Protein AF-A0A9E3KGA8-F1 (afdb_monomer)

Sequence (75 aa):
MSYLQTGEGMIIGKDQTWKTWYDNMSGRLVKIQNNDGSWNGHHCITSPVFCTATCLLILAVNNDVERLIKMGKEN

pLDDT: mean 85.62, std 9.76, range [52.44, 95.44]

Solvent-accessible surface area (backbone atoms only — not comparable to full-atom values): 4324 Å² total; per-residue (Å²): 122,67,66,49,60,48,51,54,50,32,41,36,68,72,44,73,63,38,54,60,51,46,55,56,48,46,56,52,51,62,72,63,42,42,97,88,72,43,29,77,50,99,47,99,85,42,49,49,67,58,35,28,53,52,53,50,53,49,60,46,50,70,78,42,44,70,60,38,42,50,55,48,70,78,110

Structure (mmCIF, N/CA/C/O backbone):
data_AF-A0A9E3KGA8-F1
#
_entry.id   AF-A0A9E3KGA8-F1
#
loop_
_atom_site.group_PDB
_atom_site.id
_atom_site.type_symbol
_atom_site.label_atom_id
_atom_site.label_alt_id
_atom_site.label_comp_id
_atom_site.label_asym_id
_atom_site.label_entity_id
_atom_site.label_seq_id
_atom_site.pdbx_PDB_ins_code
_atom_site.Cartn_x
_atom_site.Cartn_y
_atom_site.Cartn_z
_atom_site.occupancy
_atom_site.B_iso_or_equiv
_atom_site.auth_seq_id
_atom_site.auth_comp_id
_atom_site.auth_asym_id
_atom_site.auth_atom_id
_atom_site.pdbx_PDB_model_num
ATOM 1 N N . MET A 1 1 ? 10.975 7.465 5.284 1.00 52.44 1 MET A N 1
ATOM 2 C CA . MET A 1 1 ? 10.680 7.177 6.704 1.00 52.44 1 MET A CA 1
ATOM 3 C C . MET A 1 1 ? 9.436 7.886 7.243 1.00 52.44 1 MET A C 1
ATOM 5 O O . MET A 1 1 ? 8.770 7.277 8.061 1.00 52.44 1 MET A O 1
ATOM 9 N N . SER A 1 2 ? 9.045 9.090 6.789 1.00 74.50 2 SER A N 1
ATOM 10 C CA . SER A 1 2 ? 7.911 9.811 7.410 1.00 74.50 2 SER A CA 1
ATOM 11 C C . SER A 1 2 ? 6.516 9.206 7.173 1.00 74.50 2 SER A C 1
ATOM 13 O O . SER A 1 2 ? 5.671 9.293 8.057 1.00 74.50 2 SER A O 1
ATOM 15 N N . TYR A 1 3 ? 6.248 8.581 6.020 1.00 79.94 3 TYR A N 1
ATOM 16 C CA . TYR A 1 3 ? 4.886 8.144 5.675 1.00 79.94 3 TYR A CA 1
ATOM 17 C C . TYR A 1 3 ? 4.352 7.004 6.550 1.00 79.94 3 TYR A C 1
ATOM 19 O O . TYR A 1 3 ? 3.205 7.078 6.970 1.00 79.94 3 TYR A O 1
ATOM 27 N N . LEU A 1 4 ? 5.170 5.998 6.882 1.00 84.19 4 LEU A N 1
ATOM 28 C CA . LEU A 1 4 ? 4.743 4.892 7.751 1.00 84.19 4 LEU A CA 1
ATOM 29 C C . LEU A 1 4 ? 4.350 5.397 9.145 1.00 84.19 4 LEU A C 1
ATOM 31 O O . LEU A 1 4 ? 3.237 5.155 9.596 1.00 84.19 4 LEU A O 1
ATOM 35 N N . GLN A 1 5 ? 5.235 6.180 9.769 1.00 84.56 5 GLN A N 1
ATOM 36 C CA . GLN A 1 5 ? 4.993 6.768 11.090 1.00 84.56 5 GLN A CA 1
ATOM 37 C C . GLN A 1 5 ? 3.767 7.691 11.089 1.00 84.56 5 GLN A C 1
ATOM 39 O O . GLN A 1 5 ? 3.011 7.725 12.056 1.00 84.56 5 GLN A O 1
ATOM 44 N N . THR A 1 6 ? 3.544 8.418 9.988 1.00 86.00 6 THR A N 1
ATOM 45 C CA . THR A 1 6 ? 2.341 9.244 9.815 1.00 86.00 6 THR A CA 1
ATOM 46 C C . THR A 1 6 ? 1.091 8.364 9.769 1.00 86.00 6 THR A C 1
ATOM 48 O O . THR A 1 6 ? 0.133 8.644 10.484 1.00 86.00 6 THR A O 1
ATOM 51 N N . GLY A 1 7 ? 1.114 7.282 8.981 1.00 83.62 7 GLY A N 1
ATOM 52 C CA . GLY A 1 7 ? 0.038 6.292 8.886 1.00 83.62 7 GLY A CA 1
ATOM 53 C C . GLY A 1 7 ? -0.346 5.699 10.241 1.00 83.62 7 GLY A C 1
ATOM 54 O O . GLY A 1 7 ? -1.505 5.779 10.644 1.00 83.62 7 GLY A O 1
ATOM 55 N N . GLU A 1 8 ? 0.636 5.169 10.970 1.00 85.69 8 GLU A N 1
ATOM 56 C CA . GLU A 1 8 ? 0.438 4.594 12.306 1.00 85.69 8 GLU A CA 1
ATOM 57 C C . GLU A 1 8 ? -0.131 5.626 13.290 1.00 85.69 8 GLU A C 1
ATOM 59 O O . GLU A 1 8 ? -1.096 5.340 14.001 1.00 85.69 8 GLU A O 1
ATOM 64 N N . GLY A 1 9 ? 0.409 6.849 13.286 1.00 86.50 9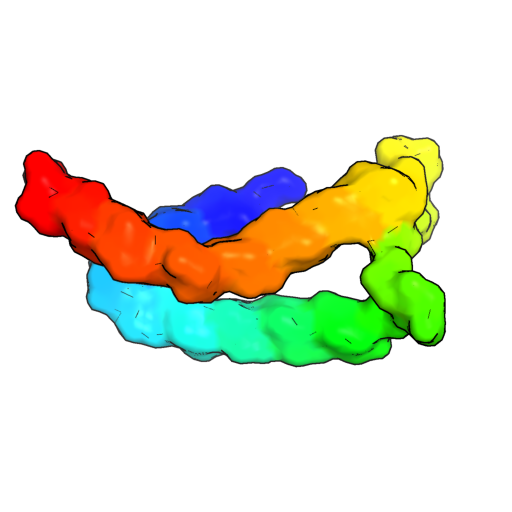 GLY A N 1
ATOM 65 C CA . GLY A 1 9 ? -0.065 7.942 14.134 1.00 86.50 9 GLY A CA 1
ATOM 66 C C . GLY A 1 9 ? -1.521 8.331 13.864 1.00 86.50 9 GLY A C 1
ATOM 67 O O . GLY A 1 9 ? -2.287 8.516 14.810 1.00 86.50 9 GLY A O 1
ATOM 68 N N . MET A 1 10 ? -1.937 8.402 12.594 1.00 86.25 10 MET A N 1
ATOM 69 C CA . MET A 1 10 ? -3.332 8.702 12.238 1.00 86.25 10 MET A CA 1
ATOM 70 C C . MET A 1 10 ? -4.296 7.598 12.697 1.00 86.25 10 MET A C 1
ATOM 72 O O . MET A 1 10 ? -5.383 7.905 13.187 1.00 86.25 10 MET A O 1
ATOM 76 N N . ILE A 1 11 ? -3.894 6.324 12.603 1.00 86.06 11 ILE A N 1
ATOM 77 C CA . ILE A 1 11 ? -4.708 5.191 13.077 1.00 86.06 11 ILE A CA 1
ATOM 78 C C . ILE A 1 11 ? -4.855 5.231 14.604 1.00 86.06 11 ILE A C 1
ATOM 80 O O . ILE A 1 11 ? -5.967 5.106 15.123 1.00 86.06 11 ILE A O 1
ATOM 84 N N . ILE A 1 12 ? -3.752 5.450 15.329 1.00 87.25 12 ILE A N 1
ATOM 85 C CA . ILE A 1 12 ? -3.750 5.567 16.797 1.00 87.25 12 ILE 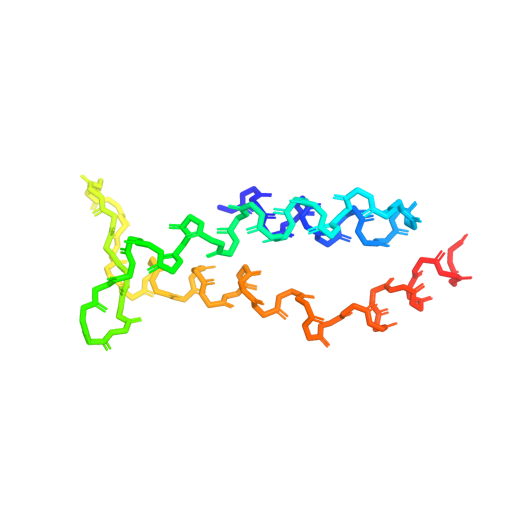A CA 1
ATOM 86 C C . ILE A 1 12 ? -4.616 6.751 17.253 1.00 87.25 12 ILE A C 1
ATOM 88 O O . ILE A 1 12 ? -5.345 6.634 18.238 1.00 87.25 12 ILE A O 1
ATOM 92 N N . GLY A 1 13 ? -4.599 7.861 16.508 1.00 83.06 13 GLY A N 1
ATOM 93 C CA . GLY A 1 13 ? -5.417 9.052 16.755 1.00 83.06 13 GLY A CA 1
ATOM 94 C C . GLY A 1 13 ? -6.931 8.864 16.571 1.00 83.06 13 GLY A C 1
ATOM 95 O O . GLY A 1 13 ? -7.681 9.799 16.837 1.00 83.06 13 GLY A O 1
ATOM 96 N N . LYS A 1 14 ? -7.395 7.673 16.151 1.00 71.62 14 LYS A N 1
ATOM 97 C CA . LYS A 1 14 ? -8.813 7.303 15.929 1.00 71.62 14 LYS A CA 1
ATOM 98 C C . LYS A 1 14 ? -9.539 8.145 14.871 1.00 71.62 14 LYS A C 1
ATOM 100 O O . LYS A 1 14 ? -10.765 8.073 14.769 1.00 71.62 14 LYS A O 1
ATOM 105 N N . ASP A 1 15 ? -8.806 8.896 14.057 1.00 77.69 15 ASP A N 1
ATOM 106 C CA . ASP A 1 15 ? -9.381 9.711 12.995 1.00 77.69 15 ASP A CA 1
ATOM 107 C C . ASP A 1 15 ? -9.568 8.881 11.717 1.00 77.69 15 ASP A C 1
ATOM 109 O O . ASP A 1 15 ?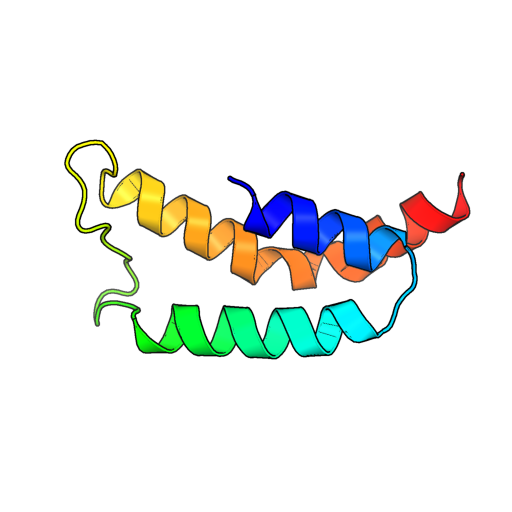 -8.620 8.312 11.188 1.00 77.69 15 ASP A O 1
ATOM 113 N N . GLN A 1 16 ? -10.788 8.835 11.176 1.00 81.00 16 GLN A N 1
ATOM 114 C CA . GLN A 1 16 ? -11.088 8.118 9.930 1.00 81.00 16 GLN A CA 1
ATOM 115 C C . GLN A 1 16 ? -10.363 8.699 8.704 1.00 81.00 16 GLN A C 1
ATOM 117 O O . GLN A 1 16 ? -10.313 8.031 7.669 1.00 81.00 16 GLN A O 1
ATOM 122 N N . THR A 1 17 ? -9.759 9.891 8.805 1.00 87.00 17 THR A N 1
ATOM 123 C CA . THR A 1 17 ? -8.896 10.456 7.753 1.00 87.00 17 THR A CA 1
ATOM 124 C C . THR A 1 17 ? -7.722 9.547 7.382 1.00 87.00 17 THR A C 1
ATOM 126 O O . THR A 1 17 ? -7.250 9.622 6.243 1.00 87.00 17 THR A O 1
ATOM 129 N N . TRP A 1 18 ? -7.307 8.627 8.269 1.00 87.50 18 TRP A N 1
ATOM 130 C CA . TRP A 1 18 ? -6.266 7.640 7.967 1.00 87.50 18 TRP A CA 1
ATOM 131 C C . TRP A 1 18 ? -6.619 6.780 6.745 1.00 87.50 18 TRP A C 1
ATOM 133 O O . TRP A 1 18 ? -5.726 6.454 5.966 1.00 87.50 18 TRP A O 1
ATOM 143 N N . LYS A 1 19 ? -7.908 6.470 6.526 1.00 90.25 19 LYS A N 1
ATOM 144 C CA . LYS A 1 19 ? -8.377 5.683 5.371 1.00 90.25 19 LYS A CA 1
ATOM 145 C C . LYS A 1 19 ? -8.168 6.437 4.067 1.00 90.25 19 LYS A C 1
ATOM 147 O O . LYS A 1 19 ? -7.547 5.921 3.149 1.00 90.25 19 LYS A O 1
ATOM 152 N N . THR A 1 20 ? -8.593 7.699 4.024 1.00 91.19 20 THR A N 1
ATOM 153 C CA . THR A 1 20 ? -8.382 8.571 2.862 1.00 91.19 20 THR A CA 1
ATOM 154 C C . THR A 1 20 ? -6.896 8.748 2.569 1.00 91.19 20 THR A C 1
ATOM 156 O O . THR A 1 20 ? -6.477 8.753 1.412 1.00 91.19 20 THR A O 1
ATOM 159 N N . TRP A 1 21 ? -6.068 8.895 3.604 1.00 90.94 21 TRP A N 1
ATOM 160 C CA . TRP A 1 21 ? -4.622 8.941 3.428 1.00 90.94 21 TRP A CA 1
ATOM 161 C C . TRP A 1 21 ? -4.073 7.621 2.871 1.00 90.94 21 TRP A C 1
ATOM 163 O O . TRP A 1 21 ? -3.275 7.649 1.932 1.00 90.94 21 TRP A O 1
ATOM 173 N N . TYR A 1 22 ? -4.530 6.482 3.400 1.00 92.25 22 TYR A N 1
ATOM 174 C CA . TYR A 1 22 ? -4.103 5.155 2.964 1.00 92.25 22 TYR A CA 1
ATOM 175 C C . TYR A 1 22 ? -4.476 4.893 1.505 1.00 92.25 22 TYR A C 1
ATOM 177 O O . TYR A 1 22 ? -3.612 4.487 0.730 1.00 92.25 22 TYR A O 1
ATOM 185 N N . ASP A 1 23 ? -5.704 5.201 1.092 1.00 93.06 23 ASP A N 1
ATOM 186 C CA . ASP A 1 23 ? -6.165 5.046 -0.293 1.00 93.06 23 ASP A CA 1
ATOM 187 C C . ASP A 1 23 ? -5.330 5.903 -1.256 1.00 93.06 23 ASP A C 1
ATOM 189 O O . ASP A 1 23 ? -4.872 5.441 -2.303 1.00 93.06 23 ASP A O 1
ATOM 193 N N . ASN A 1 24 ? -5.048 7.152 -0.871 1.00 93.06 24 ASN A N 1
ATOM 194 C CA . ASN A 1 24 ? -4.209 8.046 -1.665 1.00 93.06 24 ASN A CA 1
ATOM 195 C C . ASN A 1 24 ? -2.759 7.554 -1.773 1.00 93.06 24 ASN A C 1
ATOM 197 O O . ASN A 1 24 ? -2.151 7.660 -2.843 1.00 93.06 24 ASN A O 1
ATOM 201 N N . MET A 1 25 ? -2.180 7.050 -0.681 1.00 92.69 25 MET A N 1
ATOM 202 C CA . MET A 1 25 ? -0.797 6.567 -0.669 1.00 92.69 25 MET A CA 1
ATOM 203 C C . MET A 1 25 ? -0.653 5.241 -1.402 1.00 92.69 25 MET A C 1
ATOM 205 O O . MET A 1 25 ? 0.210 5.122 -2.271 1.00 92.69 25 MET A O 1
ATOM 209 N N . SER A 1 26 ? -1.512 4.270 -1.105 1.00 93.12 26 SER A N 1
ATOM 210 C CA . SER A 1 26 ? -1.511 2.964 -1.764 1.00 93.12 26 SER A CA 1
ATOM 211 C C . SER A 1 26 ? -1.736 3.102 -3.269 1.00 93.12 26 SER A C 1
ATOM 213 O O . SER A 1 26 ? -0.951 2.561 -4.046 1.00 93.12 26 SER A O 1
ATOM 215 N N . GLY A 1 27 ? -2.698 3.927 -3.698 1.00 94.31 27 GLY A N 1
ATOM 216 C CA . GLY A 1 27 ? -2.938 4.203 -5.115 1.00 94.31 27 GLY A CA 1
ATOM 217 C C . GLY A 1 27 ? -1.715 4.791 -5.826 1.00 94.31 27 GLY A C 1
ATOM 218 O O . GLY A 1 27 ? -1.388 4.386 -6.943 1.00 94.31 27 GLY A O 1
ATOM 219 N N . ARG A 1 28 ? -0.984 5.707 -5.177 1.00 93.06 28 ARG A N 1
ATOM 220 C CA . ARG A 1 28 ? 0.268 6.259 -5.725 1.00 93.06 28 ARG A CA 1
ATOM 221 C C . ARG A 1 28 ? 1.367 5.207 -5.809 1.00 93.06 28 ARG A C 1
ATOM 223 O O . ARG A 1 28 ? 2.025 5.138 -6.840 1.00 93.06 28 ARG A O 1
ATOM 230 N N . LEU A 1 29 ? 1.560 4.418 -4.751 1.00 93.12 29 LEU A N 1
ATOM 231 C CA . LEU A 1 29 ? 2.608 3.399 -4.685 1.00 93.12 29 LEU A CA 1
ATOM 232 C C . LEU A 1 29 ? 2.386 2.304 -5.727 1.00 93.12 29 LEU A C 1
ATOM 234 O O . LEU A 1 29 ? 3.305 2.008 -6.482 1.00 93.12 29 LEU A O 1
ATOM 238 N N . VAL A 1 30 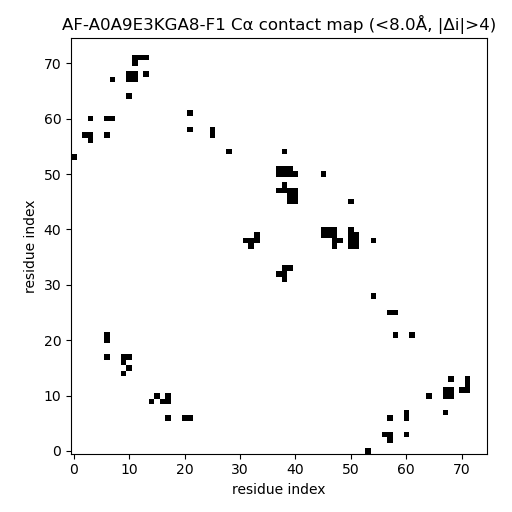? 1.168 1.772 -5.840 1.00 94.44 30 VAL A N 1
ATOM 239 C CA . VAL A 1 30 ? 0.826 0.759 -6.851 1.00 94.44 30 VAL A CA 1
ATOM 240 C C . VAL A 1 30 ? 1.026 1.306 -8.266 1.00 94.44 30 VAL A C 1
ATOM 242 O O . VAL A 1 30 ? 1.570 0.616 -9.120 1.00 94.44 30 VAL A O 1
ATOM 245 N N . LYS A 1 31 ? 0.675 2.574 -8.520 1.00 95.06 31 LYS A N 1
ATOM 246 C CA . LYS A 1 31 ? 0.857 3.201 -9.840 1.00 95.06 31 LYS A CA 1
ATOM 247 C C . LYS A 1 31 ? 2.322 3.284 -10.287 1.00 95.06 31 LYS A C 1
ATOM 249 O O . LYS A 1 31 ? 2.579 3.291 -11.487 1.00 95.06 31 LYS A O 1
ATOM 254 N N . ILE A 1 32 ? 3.261 3.402 -9.349 1.00 93.31 32 ILE A N 1
ATOM 255 C CA . ILE A 1 32 ? 4.701 3.506 -9.638 1.00 93.31 32 ILE A CA 1
ATOM 256 C C . ILE A 1 32 ? 5.458 2.195 -9.379 1.00 93.31 32 ILE A C 1
ATOM 258 O O . ILE A 1 32 ? 6.688 2.199 -9.373 1.00 93.31 32 ILE A O 1
ATOM 262 N N . GLN A 1 33 ? 4.742 1.099 -9.119 1.00 95.44 33 GLN A N 1
ATOM 263 C CA . GLN A 1 33 ? 5.332 -0.223 -8.955 1.00 95.44 33 GLN A CA 1
ATOM 264 C C . GLN A 1 33 ? 5.871 -0.715 -10.300 1.00 95.44 33 GLN A C 1
ATOM 266 O O . GLN A 1 33 ? 5.221 -0.573 -11.336 1.00 95.44 33 GLN A O 1
ATOM 271 N N . ASN A 1 34 ? 7.062 -1.305 -10.288 1.00 94.00 34 ASN A N 1
ATOM 272 C CA . ASN A 1 34 ? 7.611 -1.966 -11.464 1.00 94.00 34 ASN A CA 1
ATOM 273 C C . ASN A 1 34 ? 6.823 -3.252 -11.774 1.00 94.00 34 ASN A C 1
ATOM 275 O O . ASN A 1 34 ? 6.194 -3.842 -10.897 1.00 94.00 34 ASN A O 1
ATOM 279 N N . ASN A 1 35 ? 6.917 -3.751 -13.008 1.00 95.00 35 ASN A N 1
ATOM 280 C CA . ASN A 1 35 ? 6.210 -4.972 -13.426 1.00 95.00 35 ASN A CA 1
ATOM 281 C C . ASN A 1 35 ? 6.619 -6.236 -12.644 1.00 95.00 35 ASN A C 1
ATOM 283 O O . ASN A 1 35 ? 5.857 -7.196 -12.596 1.00 95.00 35 ASN A O 1
ATOM 287 N N . ASP A 1 36 ? 7.815 -6.250 -12.051 1.00 93.38 36 ASP A N 1
ATOM 288 C CA . ASP A 1 36 ? 8.312 -7.339 -11.200 1.00 93.38 36 ASP A CA 1
ATOM 289 C C . ASP A 1 36 ? 7.873 -7.206 -9.729 1.00 93.38 36 ASP A C 1
ATOM 291 O O . ASP A 1 36 ? 8.248 -8.017 -8.883 1.00 93.38 36 ASP A O 1
ATOM 295 N N . GLY A 1 37 ? 7.086 -6.177 -9.415 1.00 93.25 37 GLY A N 1
ATOM 296 C CA . GLY A 1 37 ? 6.592 -5.890 -8.079 1.00 93.25 37 GLY A CA 1
ATOM 297 C C . GLY A 1 37 ? 7.536 -5.054 -7.211 1.00 93.25 37 GLY A C 1
ATOM 298 O O . GLY A 1 37 ? 7.171 -4.741 -6.077 1.00 93.25 37 GLY A O 1
ATOM 299 N N . SER A 1 38 ? 8.717 -4.679 -7.707 1.00 93.62 38 SER A N 1
ATOM 300 C CA . SER A 1 38 ? 9.688 -3.857 -6.978 1.00 93.62 38 SER A CA 1
ATOM 301 C C . SER A 1 38 ? 9.394 -2.353 -7.074 1.00 93.62 38 SER A C 1
ATOM 303 O O . SER A 1 38 ? 8.583 -1.897 -7.883 1.00 93.62 38 SER A O 1
ATOM 305 N N . TRP A 1 39 ? 10.097 -1.563 -6.258 1.00 93.19 39 TRP A N 1
ATOM 306 C CA . TRP A 1 39 ? 10.138 -0.104 -6.361 1.00 93.19 39 TRP A CA 1
ATOM 307 C C . TRP A 1 39 ? 11.572 0.400 -6.403 1.00 93.19 39 TRP A C 1
ATOM 309 O O . TRP A 1 39 ? 12.426 -0.056 -5.642 1.00 93.19 39 TRP A O 1
ATOM 319 N N . ASN A 1 40 ? 11.800 1.421 -7.226 1.00 87.94 40 ASN A N 1
ATOM 320 C CA . ASN A 1 40 ? 13.088 2.092 -7.352 1.00 87.94 40 ASN A CA 1
ATOM 321 C C . ASN A 1 40 ? 12.966 3.562 -6.950 1.00 87.94 40 ASN A C 1
ATOM 323 O O . ASN A 1 40 ? 11.978 4.228 -7.259 1.00 87.94 40 ASN A O 1
ATOM 327 N N . GLY A 1 41 ? 13.989 4.079 -6.274 1.00 80.69 41 GLY A N 1
ATOM 328 C CA . GLY A 1 41 ? 14.134 5.505 -6.013 1.00 80.69 41 GLY A CA 1
ATOM 329 C C . GLY A 1 41 ? 15.115 6.126 -7.000 1.00 80.69 41 GLY A C 1
ATOM 330 O O . GLY A 1 41 ? 16.113 5.511 -7.362 1.00 80.69 41 GLY A O 1
ATOM 331 N N . HIS A 1 42 ? 14.849 7.359 -7.426 1.00 74.19 42 HIS A N 1
ATOM 332 C CA . HIS A 1 42 ? 15.715 8.090 -8.360 1.00 74.19 42 HIS A CA 1
ATOM 333 C C . HIS A 1 42 ? 16.953 8.730 -7.699 1.00 74.19 42 HIS A C 1
ATOM 335 O O . HIS A 1 42 ? 17.696 9.447 -8.365 1.00 74.19 42 HIS A O 1
ATOM 341 N N . HIS A 1 43 ? 17.199 8.498 -6.404 1.00 70.50 43 HIS A N 1
ATOM 342 C CA . HIS A 1 43 ? 18.301 9.124 -5.671 1.00 70.50 43 HIS A CA 1
ATOM 343 C C . HIS A 1 43 ? 19.365 8.107 -5.250 1.00 70.50 43 HIS A C 1
ATOM 345 O O . HIS A 1 43 ? 19.059 7.001 -4.820 1.00 70.50 43 HIS A O 1
ATOM 351 N N . CYS A 1 44 ? 20.633 8.513 -5.309 1.00 54.62 44 CYS A N 1
ATOM 352 C CA . CYS A 1 44 ? 21.803 7.637 -5.176 1.00 54.62 44 CYS A CA 1
ATOM 353 C C . CYS A 1 44 ? 21.905 6.839 -3.856 1.00 54.62 44 CYS A C 1
ATOM 355 O O . CYS A 1 44 ? 22.693 5.904 -3.781 1.00 54.62 44 CYS A O 1
ATOM 357 N N . ILE A 1 45 ? 21.136 7.190 -2.818 1.00 61.47 45 ILE A N 1
ATOM 358 C CA . ILE A 1 45 ? 21.151 6.526 -1.498 1.00 61.47 45 ILE A CA 1
ATOM 359 C C . ILE A 1 45 ? 20.051 5.449 -1.388 1.00 61.47 45 ILE A C 1
ATOM 361 O O . ILE A 1 45 ? 20.067 4.612 -0.486 1.00 61.47 45 ILE A O 1
ATOM 365 N N . THR A 1 46 ? 19.090 5.423 -2.313 1.00 68.81 46 THR A N 1
ATOM 366 C CA . THR A 1 46 ? 17.945 4.513 -2.243 1.00 68.81 46 THR A CA 1
ATOM 367 C C . THR A 1 46 ? 18.169 3.274 -3.104 1.00 68.81 46 THR A C 1
ATOM 369 O O . THR A 1 46 ? 17.821 3.254 -4.281 1.00 68.81 46 THR A O 1
ATOM 372 N N . SER A 1 47 ? 18.748 2.229 -2.507 1.00 82.00 47 SER A N 1
ATOM 373 C CA . SER A 1 47 ? 18.803 0.897 -3.125 1.00 82.00 47 SER A CA 1
ATOM 374 C C . SER A 1 47 ? 17.385 0.388 -3.456 1.00 82.00 47 SER A C 1
ATOM 376 O O . SER A 1 47 ? 16.478 0.590 -2.638 1.00 82.00 47 SER A O 1
ATOM 378 N N . PRO A 1 48 ? 17.180 -0.326 -4.583 1.00 83.50 48 PRO A N 1
ATOM 379 C CA . PRO A 1 48 ? 15.910 -0.983 -4.919 1.00 83.50 48 PRO A CA 1
ATOM 380 C C . PRO A 1 48 ? 15.334 -1.835 -3.781 1.00 83.50 48 PRO A C 1
ATOM 382 O O . PRO A 1 48 ? 14.124 -1.856 -3.554 1.00 83.50 48 PRO A O 1
ATOM 385 N N . VAL A 1 49 ? 16.206 -2.485 -3.001 1.00 87.94 49 VAL A N 1
ATOM 386 C CA . VAL A 1 49 ? 15.808 -3.286 -1.833 1.00 87.94 49 VAL A CA 1
ATOM 387 C C . VAL A 1 49 ? 15.166 -2.405 -0.765 1.00 87.94 49 VAL A C 1
ATOM 389 O O . VAL A 1 49 ? 14.090 -2.716 -0.260 1.00 87.94 49 VAL A O 1
ATOM 392 N N . PHE A 1 50 ? 15.799 -1.274 -0.448 1.00 87.44 50 PHE A N 1
ATOM 393 C CA . PHE A 1 50 ? 15.296 -0.335 0.550 1.00 87.44 50 PHE A CA 1
ATOM 394 C C . PHE A 1 50 ? 13.965 0.290 0.115 1.00 87.44 50 PHE A C 1
ATOM 396 O O . PHE A 1 50 ? 13.028 0.377 0.912 1.00 87.44 50 PHE A O 1
ATOM 403 N N . CYS A 1 51 ? 13.862 0.696 -1.152 1.00 87.94 51 CYS A N 1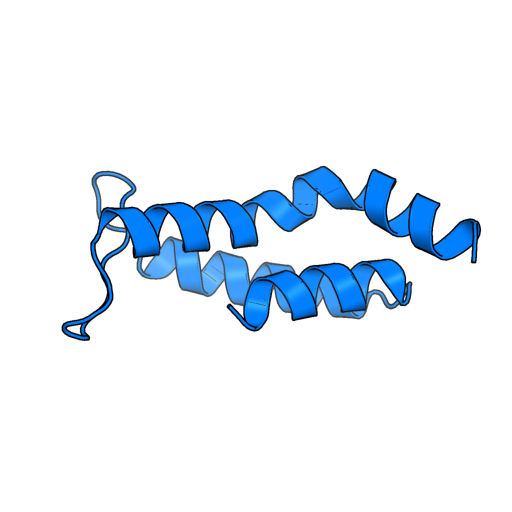
ATOM 404 C CA . CYS A 1 51 ? 12.634 1.253 -1.714 1.00 87.94 51 CYS A CA 1
ATOM 405 C C . CYS A 1 51 ? 11.486 0.251 -1.669 1.00 87.94 51 CYS A C 1
ATOM 407 O O . CYS A 1 51 ? 10.409 0.585 -1.174 1.00 87.94 51 CYS A O 1
ATOM 409 N N . THR A 1 52 ? 11.732 -0.978 -2.116 1.00 92.31 52 THR A N 1
ATOM 410 C CA . THR A 1 52 ? 10.729 -2.045 -2.113 1.00 92.31 52 THR A CA 1
ATOM 411 C C . THR A 1 52 ? 10.265 -2.353 -0.692 1.00 92.31 52 THR A C 1
ATOM 413 O O . THR A 1 52 ? 9.067 -2.311 -0.422 1.00 92.31 52 THR A O 1
ATOM 416 N N . ALA A 1 53 ? 11.194 -2.554 0.248 1.00 91.25 53 ALA A N 1
ATOM 417 C CA . ALA A 1 53 ? 10.858 -2.810 1.648 1.00 91.25 53 ALA A CA 1
ATOM 418 C C . ALA A 1 53 ? 10.037 -1.667 2.265 1.00 91.25 53 ALA A C 1
ATOM 420 O O . ALA A 1 53 ? 9.040 -1.910 2.939 1.00 91.25 53 ALA A O 1
ATOM 421 N N . THR A 1 54 ? 10.404 -0.413 1.989 1.00 90.50 54 THR A N 1
ATOM 422 C CA . THR A 1 54 ? 9.673 0.750 2.511 1.00 90.50 54 THR A CA 1
ATOM 423 C C . THR A 1 54 ? 8.254 0.834 1.945 1.00 90.50 54 THR A C 1
ATOM 425 O O . THR A 1 54 ? 7.320 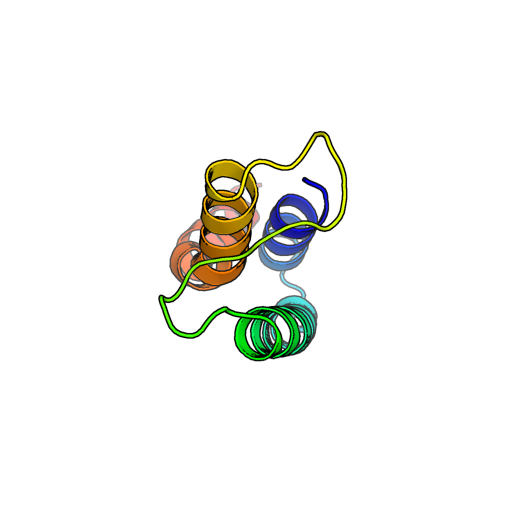1.114 2.693 1.00 90.50 54 THR A O 1
ATOM 428 N N . CYS A 1 55 ? 8.068 0.578 0.646 1.00 91.44 55 CYS A N 1
ATOM 429 C CA . CYS A 1 55 ? 6.740 0.581 0.025 1.00 91.44 55 CYS A CA 1
ATOM 430 C C . CYS A 1 55 ? 5.860 -0.538 0.589 1.00 91.44 55 CYS A C 1
ATOM 432 O O . CYS A 1 55 ? 4.706 -0.285 0.930 1.00 91.44 55 CYS A O 1
ATOM 434 N N . LEU A 1 56 ? 6.421 -1.738 0.772 1.00 93.44 56 LEU A N 1
ATOM 435 C CA . LEU A 1 56 ? 5.720 -2.858 1.401 1.00 93.44 56 LEU A CA 1
ATOM 436 C C . LEU A 1 56 ? 5.286 -2.527 2.830 1.00 93.44 56 LEU A C 1
ATOM 438 O O . LEU A 1 56 ? 4.137 -2.776 3.177 1.00 93.44 56 LEU A O 1
ATOM 442 N N . LEU A 1 57 ? 6.160 -1.917 3.637 1.00 92.50 57 LEU A N 1
ATOM 443 C CA . LEU A 1 57 ? 5.817 -1.508 5.002 1.00 92.50 57 LEU A CA 1
ATOM 444 C C . LEU A 1 57 ? 4.661 -0.498 5.027 1.00 92.50 57 LEU A C 1
ATOM 446 O O . LEU A 1 57 ? 3.740 -0.643 5.824 1.00 92.50 57 LEU A O 1
ATOM 450 N N . ILE A 1 58 ? 4.670 0.498 4.134 1.00 90.75 58 ILE A N 1
ATOM 451 C CA . ILE A 1 58 ? 3.589 1.495 4.052 1.00 90.75 58 ILE A CA 1
ATOM 452 C C . ILE A 1 58 ? 2.264 0.834 3.650 1.00 90.75 58 ILE A C 1
ATOM 454 O O . ILE A 1 58 ? 1.231 1.119 4.251 1.00 90.75 58 ILE A O 1
ATOM 458 N N . LEU A 1 59 ? 2.281 -0.064 2.661 1.00 92.06 59 LEU A N 1
ATOM 459 C CA . 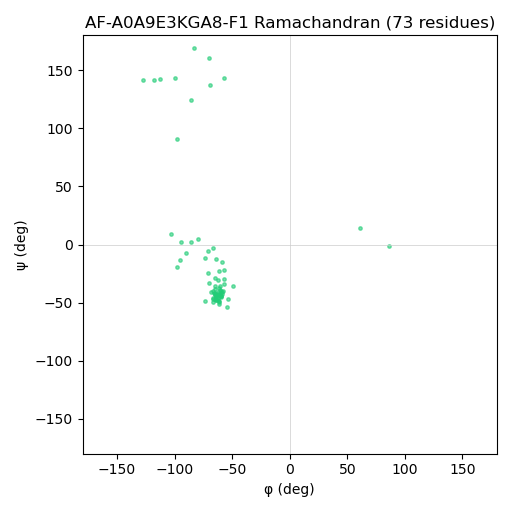LEU A 1 59 ? 1.084 -0.793 2.231 1.00 92.06 59 LEU A CA 1
ATOM 460 C C . LEU A 1 59 ? 0.557 -1.729 3.328 1.00 92.06 59 LEU A C 1
ATOM 462 O O . LEU A 1 59 ? -0.657 -1.858 3.490 1.00 92.06 59 LEU A O 1
ATOM 466 N N . ALA A 1 60 ? 1.456 -2.337 4.101 1.00 93.06 60 ALA A N 1
ATOM 467 C CA . ALA A 1 60 ? 1.124 -3.266 5.173 1.00 93.06 60 ALA A CA 1
ATOM 468 C C . ALA A 1 60 ? 0.538 -2.592 6.421 1.00 93.06 60 ALA A C 1
ATOM 470 O O . ALA A 1 60 ? -0.026 -3.296 7.253 1.00 93.06 60 ALA A O 1
ATOM 471 N N . VAL A 1 61 ? 0.590 -1.258 6.550 1.00 89.00 61 VAL A N 1
ATOM 472 C CA . VAL A 1 61 ? 0.034 -0.554 7.723 1.00 89.00 61 VAL A CA 1
ATOM 473 C C . VAL A 1 61 ? -1.456 -0.858 7.933 1.00 89.00 61 VAL A C 1
ATOM 475 O O . VAL A 1 61 ? -1.930 -0.900 9.064 1.00 89.00 61 VAL A O 1
ATOM 478 N N . ASN A 1 62 ? -2.189 -1.144 6.850 1.00 87.75 62 ASN A N 1
ATOM 479 C CA . ASN A 1 62 ? -3.595 -1.540 6.909 1.00 87.75 62 ASN A CA 1
ATOM 480 C C . ASN A 1 62 ? -3.814 -2.890 7.621 1.00 87.75 62 ASN A C 1
ATOM 482 O O . ASN A 1 62 ? -4.850 -3.094 8.246 1.00 87.75 62 ASN A O 1
ATOM 486 N N . ASN A 1 63 ? -2.834 -3.795 7.577 1.00 90.56 63 ASN A N 1
ATOM 487 C CA . ASN A 1 63 ? -2.915 -5.090 8.258 1.00 90.56 63 ASN A CA 1
ATOM 488 C C . ASN A 1 63 ? -2.810 -4.939 9.783 1.00 90.56 63 ASN A C 1
ATOM 490 O O . ASN A 1 63 ? -3.319 -5.773 10.526 1.00 90.56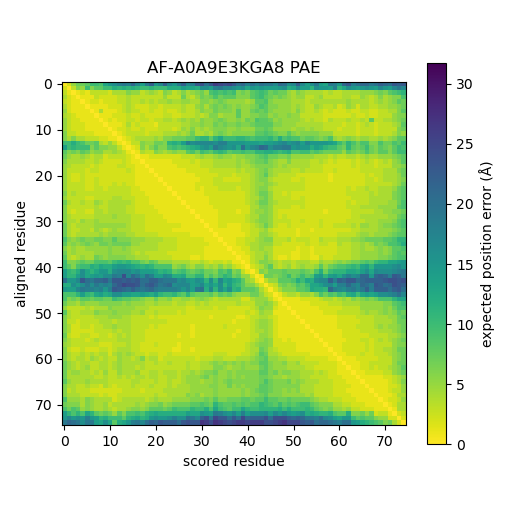 63 ASN A O 1
ATOM 494 N N . ASP A 1 64 ? -2.192 -3.852 10.247 1.00 89.75 64 ASP A N 1
ATOM 495 C CA . ASP A 1 64 ? -1.953 -3.579 11.663 1.00 89.75 64 ASP A CA 1
ATOM 496 C C . ASP A 1 64 ? -3.043 -2.706 12.304 1.00 89.75 64 ASP A C 1
ATOM 498 O O . ASP A 1 64 ? -2.963 -2.390 13.492 1.00 89.75 64 ASP A O 1
ATOM 502 N N . VAL A 1 65 ? -4.082 -2.327 11.554 1.00 88.88 65 VAL A N 1
ATOM 503 C CA . VAL A 1 65 ? -5.118 -1.376 11.992 1.00 88.88 65 VAL A CA 1
ATOM 504 C C . VAL A 1 65 ? -5.763 -1.785 13.313 1.00 88.88 65 VAL A C 1
ATOM 506 O O . VAL A 1 65 ? -5.869 -0.963 14.221 1.00 88.88 65 VAL A O 1
ATOM 509 N N . GLU A 1 66 ? -6.162 -3.047 13.466 1.00 87.75 66 GLU A N 1
ATOM 510 C CA . GLU A 1 66 ? -6.799 -3.524 14.701 1.00 87.75 66 GLU A CA 1
ATOM 511 C C . GLU A 1 66 ? -5.865 -3.406 15.911 1.00 87.75 66 GLU A C 1
ATOM 513 O O . GLU A 1 66 ? -6.273 -2.940 16.980 1.00 87.75 66 GLU A O 1
ATOM 518 N N . ARG A 1 67 ? -4.590 -3.773 15.724 1.00 90.06 67 ARG A N 1
ATOM 519 C CA . ARG A 1 67 ? -3.541 -3.671 16.744 1.00 90.06 67 ARG A CA 1
ATOM 520 C C . ARG A 1 67 ? -3.308 -2.215 17.143 1.00 90.06 67 ARG A C 1
ATOM 522 O O . ARG A 1 67 ? -3.299 -1.905 18.331 1.00 90.06 67 ARG A O 1
ATOM 529 N N . LEU A 1 68 ? -3.177 -1.323 16.164 1.00 88.50 68 LEU A N 1
ATOM 530 C CA . LEU A 1 68 ? -2.928 0.106 16.370 1.00 88.50 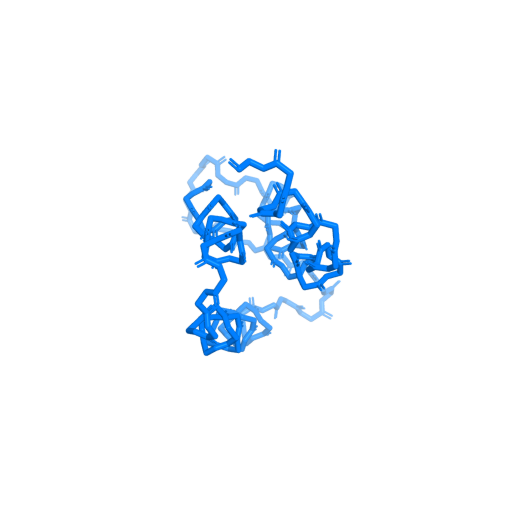68 LEU A CA 1
ATOM 531 C C . LEU A 1 68 ? -4.120 0.811 17.038 1.00 88.50 68 LEU A C 1
ATOM 533 O O . LEU A 1 68 ? -3.934 1.603 17.962 1.00 88.50 68 LEU A O 1
ATOM 537 N N . ILE A 1 69 ? -5.355 0.467 16.654 1.00 87.44 69 ILE A N 1
ATOM 538 C CA . ILE A 1 69 ? -6.573 0.959 17.318 1.00 87.44 69 ILE A CA 1
ATOM 539 C C . ILE A 1 69 ? -6.620 0.497 18.776 1.00 87.44 69 ILE A C 1
ATOM 541 O O . ILE A 1 69 ? -7.019 1.271 19.648 1.00 87.44 69 ILE A O 1
ATOM 545 N N . LYS A 1 70 ? -6.238 -0.755 19.056 1.00 87.62 70 LYS A N 1
ATOM 546 C CA . LYS A 1 70 ? -6.187 -1.284 20.424 1.00 87.62 70 LYS A CA 1
ATOM 547 C C . LYS A 1 70 ? -5.160 -0.529 21.274 1.00 87.62 70 LYS A C 1
ATOM 549 O O . LYS A 1 70 ? -5.509 -0.102 22.368 1.00 87.62 70 LYS A O 1
ATOM 554 N N . MET A 1 71 ? -3.962 -0.273 20.746 1.00 85.31 71 MET A N 1
ATOM 555 C CA . MET A 1 71 ? -2.939 0.531 21.430 1.00 85.31 71 MET A CA 1
ATOM 556 C C . MET A 1 71 ? -3.440 1.942 21.776 1.00 85.31 71 MET A C 1
ATOM 558 O O . MET A 1 71 ? -3.200 2.428 22.874 1.00 85.31 71 MET A O 1
ATOM 562 N N . GLY A 1 72 ? -4.203 2.587 20.888 1.00 80.38 72 GLY A N 1
ATOM 563 C CA . GLY A 1 72 ? -4.827 3.887 21.170 1.00 80.38 72 GLY A CA 1
ATOM 564 C C . GLY A 1 72 ? -5.995 3.852 22.173 1.00 80.38 72 GLY A C 1
ATOM 565 O O . GLY A 1 72 ? -6.550 4.901 22.497 1.00 80.38 72 GLY A O 1
ATOM 566 N N . LYS A 1 73 ? -6.445 2.675 22.627 1.00 71.56 73 LYS A N 1
ATOM 567 C CA . LYS A 1 73 ? -7.458 2.519 23.692 1.00 71.56 73 LYS A CA 1
ATOM 568 C C . LYS A 1 73 ? -6.844 2.253 25.069 1.00 71.56 73 LYS A C 1
ATOM 570 O O . LYS A 1 73 ? -7.549 2.418 26.056 1.00 71.56 73 LYS A O 1
ATOM 575 N N . GLU A 1 74 ? -5.592 1.803 25.115 1.00 65.88 74 GLU A N 1
ATOM 576 C CA . GLU A 1 74 ? -4.858 1.485 26.349 1.00 65.88 74 GLU A CA 1
ATOM 577 C C . GLU A 1 74 ? -4.080 2.694 26.910 1.00 65.88 74 GLU A C 1
ATOM 579 O O . GLU A 1 74 ? -3.580 2.620 28.030 1.00 65.88 74 GLU A O 1
ATOM 584 N N . ASN A 1 75 ? -4.030 3.802 26.157 1.00 54.06 75 ASN A N 1
ATOM 585 C CA . ASN A 1 75 ? -3.506 5.112 26.569 1.00 54.06 75 ASN A CA 1
ATOM 586 C C . ASN A 1 75 ? -4.646 6.080 26.899 1.00 54.06 75 ASN A C 1
ATOM 588 O O . ASN A 1 75 ? -4.444 6.923 27.799 1.00 54.06 75 ASN A O 1
#

Mean predicted aligned error: 5.48 Å

Foldseek 3Di:
DPLLVVLLVCLLVVHPVSVVSLCVLLVVLVVQADPVRWHDDPDPVTDRVNRRVVSVSNNCSVVCSVVSNVVSVVD

Radius of gyration: 13.64 Å; Cα contacts (8 Å, |Δi|>4): 55; chains: 1; bounding box: 33×18×40 Å

Secondary structure (DSSP, 8-state):
-HHHHHHHHHHHTT-THHHHHHHHHHHHHHHT--TTS----SSTT--HHHHHHHHHHHHHGGGGHHHHHHHHHH-